Protein AF-A0A2V9YVD1-F1 (afdb_monomer_lite)

Radius of gyration: 28.42 Å; chains: 1; bounding box: 61×18×76 Å

pLDDT: mean 86.47, std 8.31, range [60.66, 96.62]

Structure (mmCIF, N/CA/C/O backbone):
data_AF-A0A2V9YVD1-F1
#
_entry.id   AF-A0A2V9YVD1-F1
#
loop_
_atom_site.group_PDB
_atom_site.id
_atom_site.type_symbol
_atom_site.label_atom_id
_atom_site.label_alt_id
_atom_site.label_comp_id
_atom_site.label_asym_id
_atom_site.label_entity_id
_atom_site.label_seq_id
_atom_site.pdbx_PDB_ins_code
_atom_site.Cartn_x
_atom_site.Cartn_y
_atom_site.Cartn_z
_atom_site.occupancy
_atom_site.B_iso_or_equiv
_atom_site.auth_seq_id
_atom_site.auth_comp_id
_atom_site.auth_asym_id
_atom_site.auth_atom_id
_atom_site.pdbx_PDB_model_num
ATOM 1 N N . MET A 1 1 ? 18.278 7.093 -22.401 1.00 60.66 1 MET A N 1
ATOM 2 C CA . MET A 1 1 ? 19.346 6.146 -22.791 1.00 60.66 1 MET A CA 1
ATOM 3 C C . MET A 1 1 ? 20.309 6.868 -23.715 1.00 60.66 1 MET A C 1
ATOM 5 O O . MET A 1 1 ? 19.854 7.721 -24.467 1.00 60.66 1 MET A O 1
ATOM 9 N N . ALA A 1 2 ? 21.600 6.564 -23.642 1.00 66.00 2 ALA A N 1
ATOM 10 C CA . ALA A 1 2 ? 22.643 7.164 -24.469 1.00 66.00 2 ALA A CA 1
ATOM 11 C C . ALA A 1 2 ? 23.580 6.077 -25.014 1.00 66.00 2 ALA A C 1
ATOM 13 O O . ALA A 1 2 ? 23.801 5.065 -24.349 1.00 66.00 2 ALA A O 1
ATOM 14 N N . LEU A 1 3 ? 24.117 6.291 -26.218 1.00 67.06 3 LEU A N 1
ATOM 15 C CA . LEU A 1 3 ? 25.175 5.470 -26.805 1.00 67.06 3 LEU A CA 1
ATOM 16 C C . LEU A 1 3 ? 26.528 6.121 -26.505 1.00 67.06 3 LEU A C 1
ATOM 18 O O . LEU A 1 3 ? 26.760 7.270 -26.876 1.00 67.06 3 LEU A O 1
ATOM 22 N N . SER A 1 4 ? 27.428 5.380 -25.868 1.00 67.50 4 SER A N 1
ATOM 23 C CA . SER A 1 4 ? 28.827 5.770 -25.727 1.00 67.50 4 SER A CA 1
ATOM 24 C C . SER A 1 4 ? 29.559 5.522 -27.043 1.00 67.50 4 SER A C 1
ATOM 26 O O . SER A 1 4 ? 29.732 4.378 -27.464 1.00 67.50 4 SER A O 1
ATOM 28 N N . THR A 1 5 ? 30.027 6.590 -27.685 1.00 64.88 5 THR A N 1
ATOM 29 C CA . THR A 1 5 ? 30.755 6.527 -28.964 1.00 64.88 5 THR A CA 1
ATOM 30 C C . THR A 1 5 ? 32.166 5.950 -28.833 1.00 64.88 5 THR A C 1
ATOM 32 O O . THR A 1 5 ? 32.754 5.563 -29.835 1.00 64.88 5 THR A O 1
ATOM 35 N N . ASN A 1 6 ? 32.697 5.846 -27.609 1.00 63.78 6 ASN A N 1
ATOM 36 C CA . ASN A 1 6 ? 34.044 5.335 -27.342 1.00 63.78 6 ASN A CA 1
ATOM 37 C C . ASN A 1 6 ? 34.062 3.861 -26.898 1.00 63.78 6 ASN A C 1
ATOM 39 O O . ASN A 1 6 ? 35.113 3.227 -26.925 1.00 63.78 6 ASN A O 1
ATOM 43 N N . THR A 1 7 ? 32.921 3.320 -26.452 1.00 69.44 7 THR A N 1
ATOM 44 C CA . THR A 1 7 ? 32.808 1.929 -25.965 1.00 69.44 7 THR A CA 1
ATOM 45 C C . THR A 1 7 ? 31.707 1.125 -26.656 1.00 69.44 7 THR A C 1
ATOM 47 O O . THR A 1 7 ? 31.572 -0.065 -26.395 1.00 69.44 7 THR A O 1
ATOM 50 N N . GLY A 1 8 ? 30.886 1.754 -27.505 1.00 68.75 8 GLY A N 1
ATOM 51 C CA . GLY A 1 8 ? 29.719 1.122 -28.132 1.00 68.75 8 GLY A CA 1
ATOM 52 C C . GLY A 1 8 ? 28.607 0.753 -27.143 1.00 68.75 8 GLY A C 1
ATOM 53 O O . GLY A 1 8 ? 27.632 0.109 -27.521 1.00 68.75 8 GLY A O 1
ATOM 54 N N . GLN A 1 9 ? 28.736 1.140 -25.870 1.00 79.56 9 GLN A N 1
ATOM 55 C CA . GLN A 1 9 ? 27.797 0.768 -24.820 1.00 79.56 9 GLN A CA 1
ATOM 56 C C . GLN A 1 9 ? 26.546 1.648 -24.873 1.00 79.56 9 GLN A C 1
ATOM 58 O O . GLN A 1 9 ? 26.642 2.874 -24.847 1.00 79.56 9 GLN A O 1
ATOM 63 N N . ILE A 1 10 ? 25.370 1.022 -24.882 1.00 78.44 10 ILE A N 1
ATOM 64 C CA . ILE A 1 10 ? 24.084 1.698 -24.689 1.00 78.44 10 ILE A CA 1
ATOM 65 C C . ILE A 1 10 ? 23.742 1.626 -23.197 1.00 78.44 10 ILE A C 1
ATOM 67 O O . ILE A 1 10 ? 23.633 0.533 -22.646 1.00 78.44 10 ILE A O 1
ATOM 71 N N . SER A 1 11 ? 23.580 2.769 -22.531 1.00 76.81 11 SER A N 1
ATOM 72 C CA . SER A 1 11 ? 23.313 2.832 -21.087 1.00 76.81 11 SER A CA 1
ATOM 73 C C . SER A 1 11 ? 22.220 3.845 -20.719 1.00 76.81 11 SER A C 1
ATOM 75 O O . SER A 1 11 ? 21.816 4.698 -21.516 1.00 76.81 11 SER A O 1
ATOM 77 N N . GLY A 1 12 ? 21.689 3.719 -19.501 1.00 74.19 12 GLY A N 1
ATOM 78 C CA . GLY A 1 12 ? 20.649 4.575 -18.926 1.00 74.19 12 GLY A CA 1
ATOM 79 C C . GLY A 1 12 ? 19.465 3.779 -18.378 1.00 74.19 12 GLY A C 1
ATOM 80 O O . GLY A 1 12 ? 19.314 2.597 -18.664 1.00 74.19 12 GLY A O 1
ATOM 81 N N . THR A 1 13 ? 18.614 4.443 -17.603 1.00 78.00 13 THR A N 1
ATOM 82 C CA . THR A 1 13 ? 17.377 3.887 -17.042 1.00 78.00 13 THR A CA 1
ATOM 83 C C . THR A 1 13 ? 16.192 4.230 -17.952 1.00 78.00 13 THR A C 1
ATOM 85 O O . THR A 1 13 ? 15.864 5.409 -18.100 1.00 78.00 13 THR A O 1
ATOM 88 N N . PRO A 1 14 ? 15.556 3.247 -18.613 1.00 72.31 14 PRO A N 1
ATOM 89 C CA . PRO A 1 14 ? 14.341 3.493 -19.378 1.00 72.31 14 PRO A CA 1
ATOM 90 C C . PRO A 1 14 ? 13.152 3.714 -18.429 1.00 72.31 14 PRO A C 1
ATOM 92 O O . PRO A 1 14 ? 12.945 2.941 -17.498 1.00 72.31 14 PRO A O 1
ATOM 95 N N . SER A 1 15 ? 12.376 4.776 -18.658 1.00 75.81 15 SER A N 1
ATOM 96 C CA . SER A 1 15 ? 11.221 5.168 -17.829 1.00 75.81 15 SER A CA 1
ATOM 97 C C . SER A 1 15 ? 9.875 4.688 -18.377 1.00 75.81 15 SER A C 1
ATOM 99 O O . SER A 1 15 ? 8.837 4.895 -17.753 1.00 75.81 15 SER A O 1
ATOM 101 N N . THR A 1 16 ? 9.863 4.072 -19.556 1.00 77.50 16 THR A N 1
ATOM 102 C CA . THR A 1 16 ? 8.642 3.634 -20.231 1.00 77.50 16 THR A CA 1
ATOM 103 C C . THR A 1 16 ? 8.854 2.230 -20.775 1.00 77.50 16 THR A C 1
ATOM 105 O O . THR A 1 16 ? 9.886 1.935 -21.376 1.00 77.50 16 THR A O 1
ATOM 108 N N . ALA A 1 17 ? 7.887 1.353 -20.515 1.00 83.69 17 ALA A N 1
ATOM 109 C CA . ALA A 1 17 ? 7.868 0.023 -21.098 1.00 83.69 17 ALA A CA 1
ATOM 110 C C . ALA A 1 17 ? 7.450 0.093 -22.565 1.00 83.69 17 ALA A C 1
ATOM 112 O O . ALA A 1 17 ? 6.592 0.888 -22.945 1.00 83.69 17 ALA A O 1
ATOM 113 N N . GLY A 1 18 ? 8.044 -0.761 -23.385 1.00 84.75 18 GLY A N 1
ATOM 114 C CA . GLY A 1 18 ? 7.785 -0.798 -24.812 1.00 84.75 18 GLY A CA 1
ATOM 115 C C . GLY A 1 18 ? 8.893 -1.495 -25.585 1.00 84.75 18 GLY A C 1
ATOM 116 O O . GLY A 1 18 ? 9.952 -1.827 -25.048 1.00 84.75 18 GLY A O 1
ATOM 117 N N . ASN A 1 19 ? 8.630 -1.703 -26.871 1.00 86.00 19 ASN A N 1
ATOM 118 C CA . ASN A 1 19 ? 9.634 -2.155 -27.822 1.00 86.00 19 ASN A CA 1
ATOM 119 C C . ASN A 1 19 ? 10.277 -0.936 -28.476 1.00 86.00 19 ASN A C 1
ATOM 121 O O . ASN A 1 19 ? 9.598 -0.137 -29.118 1.00 86.00 19 ASN A O 1
ATOM 125 N N . TYR A 1 20 ? 11.588 -0.820 -28.323 1.00 84.50 20 TYR A N 1
ATOM 126 C CA . TYR A 1 20 ? 12.388 0.253 -28.885 1.00 84.50 20 TYR A CA 1
ATOM 127 C C . TYR A 1 20 ? 13.316 -0.303 -29.953 1.00 84.50 20 TYR A C 1
ATOM 129 O O . TYR A 1 20 ? 13.993 -1.311 -29.748 1.00 84.50 20 TYR A O 1
ATOM 137 N N . THR A 1 21 ? 13.375 0.380 -31.088 1.00 84.12 21 THR A N 1
ATOM 138 C CA . THR A 1 21 ? 14.327 0.066 -32.150 1.00 84.12 21 THR A CA 1
ATOM 139 C C . THR A 1 21 ? 15.536 0.976 -31.995 1.00 84.12 21 THR A C 1
ATOM 141 O O . THR A 1 21 ? 15.408 2.197 -32.063 1.00 84.12 21 THR A O 1
ATOM 144 N N . VAL A 1 22 ? 16.714 0.396 -31.777 1.00 83.19 22 VAL A N 1
ATOM 145 C CA . VAL A 1 22 ? 17.971 1.138 -31.641 1.00 83.19 22 VAL A CA 1
ATOM 146 C C . VAL A 1 22 ? 18.801 0.939 -32.899 1.00 83.19 22 VAL A C 1
ATOM 148 O O . VAL A 1 22 ? 19.180 -0.184 -33.220 1.00 83.19 22 VAL A O 1
ATOM 151 N N . ALA A 1 23 ? 19.093 2.024 -33.613 1.00 82.69 23 ALA A N 1
ATOM 152 C CA . ALA A 1 23 ? 20.036 2.007 -34.723 1.00 82.69 23 ALA A CA 1
ATOM 153 C C . ALA A 1 23 ? 21.434 2.377 -34.215 1.00 82.69 23 ALA A C 1
ATOM 155 O O . ALA A 1 23 ? 21.612 3.431 -33.606 1.00 82.69 23 ALA A O 1
ATOM 156 N N . ALA A 1 24 ? 22.419 1.522 -34.476 1.00 80.62 24 ALA A N 1
ATOM 157 C CA . ALA A 1 24 ? 23.827 1.827 -34.266 1.00 80.62 24 ALA A CA 1
ATOM 158 C C . ALA A 1 24 ? 24.514 1.930 -35.627 1.00 80.62 24 ALA A C 1
ATOM 160 O O . ALA A 1 24 ? 24.366 1.037 -36.465 1.00 80.62 24 ALA A O 1
ATOM 161 N N . SER A 1 25 ? 25.254 3.014 -35.840 1.00 82.25 25 SER A N 1
ATOM 162 C CA . SER A 1 25 ? 26.085 3.214 -37.021 1.00 82.25 25 SER A CA 1
ATOM 163 C C . SER A 1 25 ? 27.558 3.241 -36.636 1.00 82.25 25 SER A C 1
ATOM 165 O O . SER A 1 25 ? 27.936 3.762 -35.587 1.00 82.25 25 SER A O 1
ATOM 167 N N . VAL A 1 26 ? 28.391 2.662 -37.493 1.00 82.12 26 VAL A N 1
ATOM 168 C CA . VAL A 1 26 ? 29.849 2.751 -37.422 1.00 82.12 26 VAL A CA 1
ATOM 169 C C . VAL A 1 26 ? 30.346 3.395 -38.707 1.00 82.12 26 VAL A C 1
ATOM 171 O O . VAL A 1 26 ? 29.805 3.127 -39.780 1.00 82.12 26 VAL A O 1
ATOM 174 N N . ARG A 1 27 ? 31.350 4.262 -38.591 1.00 85.88 27 ARG A N 1
ATOM 175 C CA . ARG A 1 27 ? 32.023 4.905 -39.718 1.00 85.88 27 ARG A CA 1
ATOM 176 C C . ARG A 1 27 ? 33.520 4.671 -39.582 1.00 85.88 27 ARG A C 1
ATOM 178 O O . ARG A 1 27 ? 34.051 4.872 -38.491 1.00 85.88 27 ARG A O 1
ATOM 185 N N . ASP A 1 28 ? 34.173 4.228 -40.650 1.00 82.75 28 ASP A N 1
ATOM 186 C CA . ASP A 1 28 ? 35.632 4.103 -40.667 1.00 82.75 28 ASP A CA 1
ATOM 187 C C . ASP A 1 28 ? 36.323 5.478 -40.818 1.00 82.75 28 ASP A C 1
ATOM 189 O O . ASP A 1 28 ? 35.676 6.516 -40.988 1.00 82.75 28 ASP A O 1
ATOM 193 N N . SER A 1 29 ? 37.650 5.495 -40.700 1.00 84.25 29 SER A N 1
ATOM 194 C CA . SER A 1 29 ? 38.474 6.708 -40.770 1.00 84.25 29 SER A CA 1
ATOM 195 C C . SER A 1 29 ? 39.282 6.822 -42.068 1.00 84.25 29 SER A C 1
ATOM 197 O O . SER A 1 29 ? 40.315 7.492 -42.076 1.00 84.25 29 SER A O 1
ATOM 199 N N . GLU A 1 30 ? 38.883 6.139 -43.142 1.00 85.94 30 GLU A N 1
ATOM 200 C CA . GLU A 1 30 ? 39.608 6.186 -44.416 1.00 85.94 30 GLU A CA 1
ATOM 201 C C . GLU A 1 30 ? 39.452 7.547 -45.123 1.00 85.94 30 GLU A C 1
ATOM 203 O O . GLU A 1 30 ? 38.570 8.347 -44.807 1.00 85.94 30 GLU A O 1
ATOM 208 N N . ASN A 1 31 ? 40.289 7.813 -46.137 1.00 74.38 31 ASN A N 1
ATOM 209 C CA . ASN A 1 31 ? 40.204 9.032 -46.960 1.00 74.38 31 ASN A CA 1
ATOM 210 C C . ASN A 1 31 ? 38.871 9.156 -47.730 1.00 74.38 31 ASN A C 1
ATOM 212 O O . ASN A 1 31 ? 38.545 10.226 -48.240 1.00 74.38 31 ASN A O 1
ATOM 216 N N . SER A 1 32 ? 38.104 8.069 -47.844 1.00 77.25 32 SER A N 1
ATOM 217 C CA . SER A 1 32 ? 36.743 8.031 -48.391 1.00 77.25 32 SER A CA 1
ATOM 218 C C . SER A 1 32 ? 35.866 7.176 -47.473 1.00 77.25 32 SER A C 1
ATOM 220 O O . SER A 1 32 ? 35.636 6.006 -47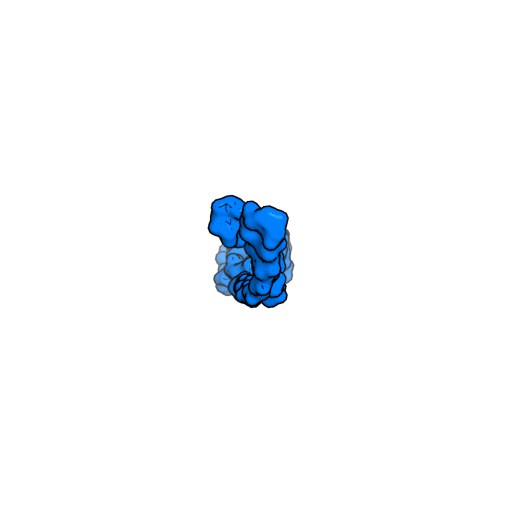.762 1.00 77.25 32 SER A O 1
ATOM 222 N N . PRO A 1 33 ? 35.421 7.730 -46.336 1.00 79.12 33 PRO A N 1
ATOM 223 C CA . PRO A 1 33 ? 34.952 6.911 -45.231 1.00 79.12 33 PRO A CA 1
ATOM 224 C C . PRO A 1 33 ? 33.567 6.316 -45.475 1.00 79.12 33 PRO A C 1
ATOM 226 O O . PRO A 1 33 ? 32.642 7.029 -45.881 1.00 79.12 33 PRO A O 1
ATOM 229 N N . VAL A 1 34 ? 33.397 5.036 -45.148 1.00 82.56 34 VAL A N 1
ATOM 230 C CA . VAL A 1 34 ? 32.132 4.307 -45.306 1.00 82.56 34 VAL A CA 1
ATOM 231 C C . VAL A 1 34 ? 31.394 4.242 -43.972 1.00 82.56 34 VAL A C 1
ATOM 233 O O . VAL A 1 34 ? 31.995 4.095 -42.911 1.00 82.56 34 VAL A O 1
ATOM 236 N N . SER A 1 35 ? 30.062 4.376 -44.007 1.00 85.06 35 SER A N 1
ATOM 237 C CA . SER A 1 35 ? 29.200 4.179 -42.834 1.00 85.06 35 SER A CA 1
ATOM 238 C C . SER A 1 35 ? 28.310 2.953 -43.010 1.00 85.06 35 SER A C 1
ATOM 240 O O . SER A 1 35 ? 27.650 2.809 -44.038 1.00 85.06 35 SER A O 1
ATOM 242 N N . VAL A 1 36 ? 28.244 2.103 -41.986 1.00 84.50 36 VAL A N 1
ATOM 243 C CA . VAL A 1 36 ? 27.345 0.944 -41.932 1.00 84.50 36 VAL A CA 1
ATOM 244 C C . VAL A 1 36 ? 26.457 1.065 -40.703 1.00 84.50 36 VAL A C 1
ATOM 246 O O . VAL A 1 36 ? 26.943 1.342 -39.609 1.00 84.50 36 VAL A O 1
ATOM 249 N N . SER A 1 37 ? 25.158 0.825 -40.877 1.00 85.25 37 SER A N 1
ATOM 250 C CA . SER A 1 37 ? 24.172 0.867 -39.794 1.00 85.25 37 SER A CA 1
ATOM 251 C C . SER A 1 37 ? 23.518 -0.493 -39.588 1.00 85.25 37 SER A C 1
ATOM 253 O O . SER A 1 37 ? 23.198 -1.192 -40.550 1.00 85.25 37 SER A O 1
ATOM 255 N N . LYS A 1 38 ? 23.257 -0.846 -38.328 1.00 86.38 38 LYS A N 1
ATOM 256 C CA . LYS A 1 38 ? 22.399 -1.972 -37.950 1.00 86.38 38 LYS A CA 1
ATOM 257 C C . LYS A 1 38 ? 21.363 -1.554 -36.922 1.00 86.38 38 LYS A C 1
ATOM 259 O O . LYS A 1 38 ? 21.611 -0.700 -36.076 1.00 86.38 38 LYS A O 1
ATOM 264 N N . THR A 1 39 ? 20.202 -2.192 -36.998 1.00 86.12 39 THR A N 1
ATOM 265 C CA . THR A 1 39 ? 19.088 -1.999 -36.071 1.00 86.12 39 THR A CA 1
ATOM 266 C C . THR A 1 39 ? 18.978 -3.170 -35.105 1.00 86.12 39 THR A C 1
ATOM 268 O O . THR A 1 39 ? 19.037 -4.326 -35.520 1.00 86.12 39 THR A O 1
ATOM 271 N N . PHE A 1 40 ? 18.749 -2.862 -33.834 1.00 85.88 40 PHE A N 1
ATOM 272 C CA . PHE A 1 40 ? 18.524 -3.808 -32.749 1.00 85.88 40 PHE A CA 1
ATOM 273 C C . PHE A 1 40 ? 17.150 -3.562 -32.130 1.00 85.88 40 PHE A C 1
ATOM 275 O O . PHE A 1 40 ? 16.728 -2.415 -31.980 1.00 85.88 40 PHE A O 1
ATOM 282 N N . SER A 1 41 ? 16.460 -4.632 -31.750 1.00 85.00 41 SER A N 1
ATOM 283 C CA . SER A 1 41 ? 15.236 -4.557 -30.954 1.00 85.00 41 SER A CA 1
ATOM 284 C C . SER A 1 41 ? 15.576 -4.637 -29.469 1.00 85.00 41 SER A C 1
ATOM 286 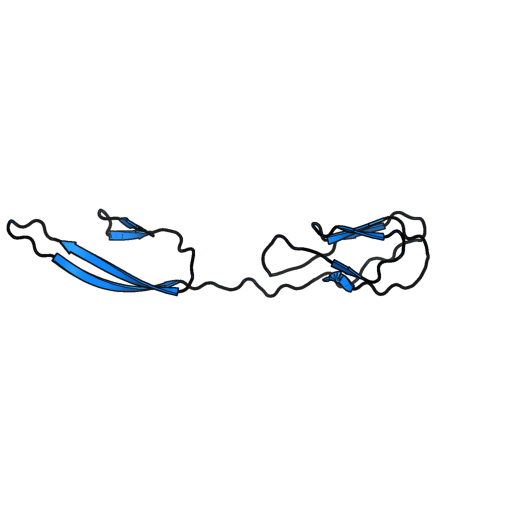O O . SER A 1 41 ? 16.220 -5.591 -29.033 1.00 85.00 41 SER A O 1
ATOM 288 N N . LEU A 1 42 ? 15.108 -3.666 -28.694 1.00 84.00 42 LEU A N 1
ATOM 289 C CA . LEU A 1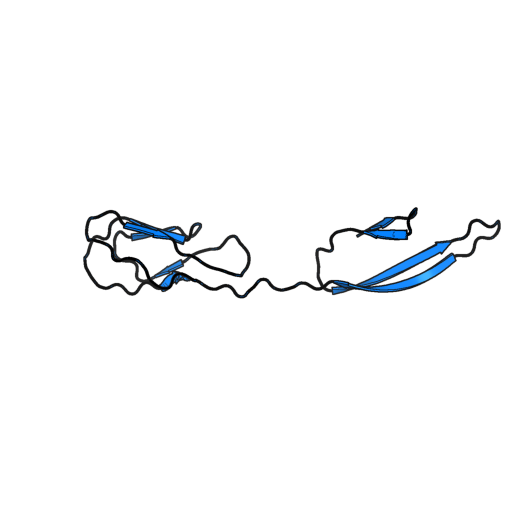 42 ? 15.220 -3.629 -27.245 1.00 84.00 42 LEU A CA 1
ATOM 290 C C . LEU A 1 42 ? 13.820 -3.625 -26.633 1.00 84.00 42 LEU A C 1
ATOM 292 O O . LEU A 1 42 ? 13.062 -2.672 -26.807 1.00 84.00 42 LEU A O 1
ATOM 296 N N . THR A 1 43 ? 13.490 -4.672 -25.887 1.00 85.62 43 THR A N 1
ATOM 297 C CA . THR A 1 43 ? 12.224 -4.758 -25.157 1.00 85.62 43 THR A CA 1
ATOM 298 C C . THR A 1 43 ? 12.431 -4.307 -23.719 1.00 85.62 43 THR A C 1
ATOM 300 O O . THR A 1 43 ? 13.196 -4.919 -22.977 1.00 85.62 43 THR A O 1
ATOM 303 N N . ILE A 1 44 ? 11.733 -3.245 -23.322 1.00 84.56 44 ILE A N 1
ATOM 304 C CA . ILE A 1 44 ? 11.645 -2.800 -21.933 1.00 84.56 44 ILE A CA 1
ATOM 305 C C . ILE A 1 44 ? 10.303 -3.258 -21.378 1.00 84.56 44 ILE A C 1
ATOM 307 O O . ILE A 1 44 ? 9.249 -2.834 -21.849 1.00 84.56 44 ILE A O 1
ATOM 311 N N . THR A 1 45 ? 10.330 -4.108 -20.359 1.00 79.12 45 THR A N 1
ATOM 312 C CA . THR A 1 45 ? 9.125 -4.565 -19.663 1.00 79.12 45 THR A CA 1
ATOM 313 C C . THR A 1 45 ? 8.900 -3.752 -18.395 1.00 79.12 45 THR A C 1
ATOM 315 O O . THR A 1 45 ? 9.838 -3.526 -17.634 1.00 79.12 45 THR A O 1
ATOM 318 N N . SER A 1 46 ? 7.652 -3.368 -18.127 1.00 76.62 46 SER A N 1
ATOM 319 C CA . SER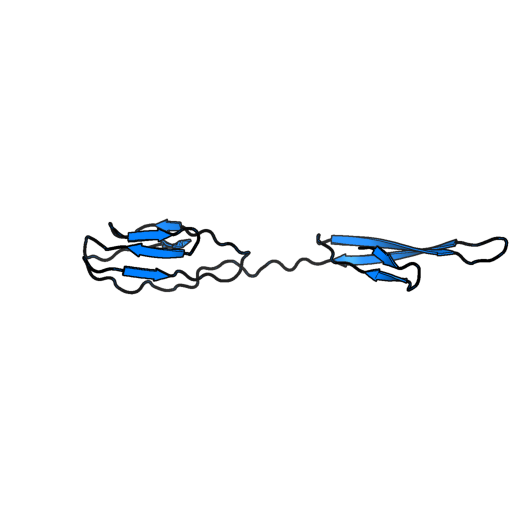 A 1 46 ? 7.230 -2.936 -16.793 1.00 76.62 46 SER A CA 1
ATOM 320 C C . SER A 1 46 ? 6.547 -4.119 -16.124 1.00 76.62 46 SER A C 1
ATOM 322 O O . SER A 1 46 ? 5.556 -4.638 -16.634 1.00 76.62 46 SER A O 1
ATOM 324 N N . THR A 1 47 ? 7.096 -4.571 -15.003 1.00 74.44 47 THR A N 1
ATOM 325 C CA . THR A 1 47 ? 6.380 -5.450 -14.079 1.00 74.44 47 THR A CA 1
ATOM 326 C C . THR A 1 47 ? 5.396 -4.601 -13.281 1.00 74.44 47 THR A C 1
ATOM 328 O O . THR A 1 47 ? 5.847 -3.674 -12.598 1.00 74.44 47 THR A O 1
ATOM 331 N N . PRO A 1 48 ? 4.082 -4.890 -13.338 1.00 73.62 48 PRO A N 1
ATOM 332 C CA . PRO A 1 48 ? 3.126 -4.247 -12.453 1.00 73.62 48 PRO A CA 1
ATOM 333 C C . PRO A 1 48 ? 3.541 -4.469 -10.992 1.00 73.62 48 PRO A C 1
ATOM 335 O O . PRO A 1 48 ? 4.068 -5.540 -10.668 1.00 73.62 48 PRO A O 1
ATOM 338 N N . PRO A 1 49 ? 3.297 -3.499 -10.099 1.00 74.69 49 PRO A N 1
ATOM 339 C CA . PRO A 1 49 ? 3.393 -3.754 -8.669 1.00 74.69 49 PRO A CA 1
ATOM 340 C C . PRO A 1 49 ? 2.452 -4.910 -8.280 1.00 74.69 49 PRO A C 1
ATOM 342 O O . PRO A 1 49 ? 1.460 -5.154 -8.977 1.00 74.69 49 PRO A O 1
ATOM 345 N N . PRO A 1 50 ? 2.726 -5.619 -7.169 1.00 81.94 50 PRO A N 1
ATOM 346 C CA . PRO A 1 50 ? 1.813 -6.641 -6.663 1.00 81.94 50 PRO A CA 1
ATOM 347 C C . PRO A 1 50 ? 0.405 -6.057 -6.481 1.00 81.94 50 PRO A C 1
ATOM 349 O O . PRO A 1 50 ? 0.268 -4.855 -6.257 1.00 81.94 50 PRO A O 1
ATOM 352 N N . ALA A 1 51 ? -0.643 -6.878 -6.548 1.00 87.31 51 ALA A N 1
ATOM 353 C CA . ALA A 1 51 ? -2.001 -6.395 -6.298 1.00 87.31 51 ALA A CA 1
ATOM 354 C C . ALA A 1 51 ? -2.102 -5.742 -4.907 1.00 87.31 51 ALA A C 1
ATOM 356 O O . ALA A 1 51 ? -1.570 -6.279 -3.935 1.00 87.31 51 ALA A O 1
ATOM 357 N N . LEU A 1 52 ? -2.762 -4.583 -4.827 1.00 90.81 52 LEU A N 1
ATOM 358 C CA . LEU A 1 52 ? -2.996 -3.887 -3.563 1.00 90.81 52 LEU A CA 1
ATOM 359 C C . LEU A 1 52 ? -3.990 -4.683 -2.710 1.00 90.81 52 LEU A C 1
ATOM 361 O O . LEU A 1 52 ? -5.068 -5.035 -3.187 1.00 90.81 52 LEU A O 1
ATOM 365 N N . SER A 1 53 ? -3.640 -4.932 -1.451 1.00 90.62 53 SER A N 1
ATOM 366 C CA . SER A 1 53 ? -4.511 -5.601 -0.486 1.00 90.62 53 SER A CA 1
ATOM 367 C C . SER A 1 53 ? -4.308 -5.046 0.916 1.00 90.62 53 SER A C 1
ATOM 369 O O . SER A 1 53 ? -3.174 -4.888 1.368 1.00 90.62 53 SER A O 1
ATOM 371 N N . VAL A 1 54 ? -5.404 -4.843 1.646 1.00 92.06 54 VAL A N 1
ATOM 372 C CA . VAL A 1 54 ? -5.361 -4.650 3.102 1.00 92.06 54 VAL A CA 1
ATOM 373 C C . VAL A 1 54 ? -5.034 -5.999 3.746 1.00 92.06 54 VAL A C 1
ATOM 375 O O . VAL A 1 54 ? -5.628 -7.017 3.396 1.00 92.06 54 VAL A O 1
ATOM 378 N N . THR A 1 55 ? -4.055 -6.028 4.646 1.00 92.00 55 THR A N 1
ATOM 379 C CA . THR A 1 55 ? -3.592 -7.242 5.337 1.00 92.00 55 THR A CA 1
ATOM 380 C C . THR A 1 55 ? -4.064 -7.316 6.787 1.00 92.00 55 THR A C 1
ATOM 382 O O . THR A 1 55 ? -3.982 -8.376 7.407 1.00 92.00 55 THR A O 1
ATOM 385 N N . THR A 1 56 ? -4.592 -6.221 7.340 1.00 89.31 56 THR A N 1
ATOM 386 C CA . THR A 1 56 ? -5.217 -6.220 8.667 1.00 89.31 56 THR A CA 1
ATOM 387 C C . THR A 1 56 ? -6.480 -7.079 8.662 1.00 89.31 56 THR A C 1
ATOM 389 O O . THR A 1 56 ? -7.490 -6.703 8.078 1.00 89.31 56 THR A O 1
ATOM 392 N N . ALA A 1 57 ? -6.433 -8.224 9.346 1.00 86.25 57 ALA A N 1
ATOM 393 C CA . ALA A 1 57 ? -7.555 -9.163 9.407 1.00 86.25 57 ALA A CA 1
ATOM 394 C C . ALA A 1 57 ? -8.649 -8.750 10.408 1.00 86.25 57 ALA A C 1
ATOM 396 O O . ALA A 1 57 ? -9.827 -9.025 10.196 1.00 86.25 57 ALA A O 1
ATOM 397 N N . SER A 1 58 ? -8.268 -8.109 11.515 1.00 87.75 58 SER A N 1
ATOM 398 C CA . SER A 1 58 ? -9.190 -7.707 12.580 1.00 87.75 58 SER A CA 1
ATOM 399 C C . SER A 1 58 ? -8.626 -6.550 13.392 1.00 87.75 58 SER A C 1
ATOM 401 O O . SER A 1 58 ? -7.410 -6.450 13.568 1.00 87.75 58 SER A O 1
ATOM 403 N N . LEU A 1 59 ? -9.510 -5.726 13.950 1.00 89.19 59 LEU A N 1
ATOM 404 C CA . LEU A 1 59 ? -9.138 -4.667 14.883 1.00 89.19 59 LEU A CA 1
ATOM 405 C C . LEU A 1 59 ? -9.186 -5.185 16.332 1.00 89.19 59 LEU A C 1
ATOM 407 O O . LEU A 1 59 ? -10.114 -5.922 16.676 1.00 89.19 59 LEU A O 1
ATOM 411 N N . PRO A 1 60 ? -8.228 -4.806 17.197 1.00 91.62 60 PRO A N 1
ATOM 412 C CA . PRO A 1 60 ? -8.296 -5.108 18.624 1.00 91.62 60 PRO A CA 1
ATOM 413 C C . PRO A 1 60 ? -9.572 -4.547 19.259 1.00 91.62 60 PRO A C 1
ATOM 415 O O . PRO A 1 60 ? -10.042 -3.479 18.861 1.00 91.62 60 PRO A O 1
ATOM 418 N N . ALA A 1 61 ? -10.100 -5.223 20.280 1.00 90.50 61 ALA A N 1
ATOM 419 C CA . ALA A 1 61 ? -11.216 -4.693 21.057 1.00 90.50 61 ALA A CA 1
ATOM 420 C C . ALA A 1 61 ? -10.807 -3.396 21.778 1.00 90.50 61 ALA A C 1
ATOM 422 O O . ALA A 1 61 ? -9.712 -3.301 22.333 1.00 90.50 61 ALA A O 1
ATOM 423 N N . GLY A 1 62 ? -11.691 -2.400 21.759 1.00 89.56 62 GLY A N 1
ATOM 424 C CA . GLY A 1 62 ? -11.534 -1.153 22.503 1.00 89.56 62 GLY A CA 1
ATOM 425 C C . GLY A 1 62 ? -12.423 -1.122 23.743 1.00 89.56 62 GLY A C 1
ATOM 426 O O . GLY A 1 62 ? -13.484 -1.745 23.772 1.00 89.56 62 GLY A O 1
ATOM 427 N N . THR A 1 63 ? -12.010 -0.356 24.749 1.00 91.25 63 THR A N 1
ATOM 428 C CA . THR A 1 63 ? -12.799 -0.119 25.964 1.00 91.25 63 THR A CA 1
ATOM 429 C C . THR A 1 63 ? -13.443 1.258 25.892 1.00 91.25 63 THR A C 1
ATOM 431 O O . THR A 1 63 ? -12.776 2.243 25.573 1.00 91.25 63 THR A O 1
ATOM 434 N N . GLN A 1 64 ? -14.736 1.344 26.209 1.00 93.56 64 GLN A N 1
ATOM 435 C CA . GLN A 1 64 ? -15.455 2.617 26.275 1.00 93.56 64 GLN A CA 1
ATOM 436 C C . GLN A 1 64 ? -14.733 3.611 27.197 1.00 93.56 64 GLN A C 1
ATOM 438 O O . GLN A 1 64 ? -14.299 3.255 28.292 1.00 93.56 64 GLN A O 1
ATOM 443 N N . GLY A 1 65 ? -14.603 4.861 26.748 1.00 92.69 65 GLY A N 1
ATOM 444 C CA . GLY A 1 65 ? -13.976 5.937 27.521 1.00 92.69 65 GLY A CA 1
ATOM 445 C C . GLY A 1 65 ? -12.455 5.818 27.686 1.00 92.69 65 GLY A C 1
ATOM 446 O O . GLY A 1 65 ? -11.848 6.714 28.265 1.00 92.69 65 GLY A O 1
ATOM 447 N N . SER A 1 66 ? -11.828 4.758 27.166 1.00 94.44 66 SER A N 1
ATOM 448 C CA . SER A 1 66 ? -10.372 4.575 27.176 1.00 94.44 66 SER A CA 1
ATOM 449 C C . SER A 1 66 ? -9.762 4.967 25.835 1.00 94.44 66 SER A C 1
ATOM 451 O O . SER A 1 66 ? -10.401 4.828 24.793 1.00 94.44 66 SER A O 1
ATOM 453 N N . SER A 1 67 ? -8.515 5.437 25.842 1.00 94.69 67 SER A N 1
ATOM 454 C CA . SER A 1 67 ? -7.807 5.715 24.596 1.00 94.69 67 SER A CA 1
ATOM 455 C C . SER A 1 67 ? -7.629 4.433 23.780 1.00 94.69 67 SER A C 1
ATOM 457 O O . SER A 1 67 ? -7.261 3.376 24.293 1.00 94.69 67 SER A O 1
ATOM 459 N N . TYR A 1 68 ? -7.895 4.541 22.486 1.00 95.44 68 TYR A N 1
ATOM 460 C CA . TYR A 1 68 ? -7.744 3.480 21.508 1.00 95.44 68 TYR A CA 1
ATOM 461 C C . TYR A 1 68 ? -6.835 3.965 20.381 1.00 95.44 68 TYR A C 1
ATOM 463 O O . TYR A 1 68 ? -6.962 5.098 19.914 1.00 95.44 68 TYR A O 1
ATOM 471 N N . SER A 1 69 ? -5.906 3.114 19.951 1.00 95.44 69 SER A N 1
ATOM 472 C CA . SER A 1 69 ? -5.001 3.390 18.836 1.00 95.44 69 SER A CA 1
ATOM 473 C C . SER A 1 69 ? -4.599 2.080 18.174 1.00 95.44 69 SER A C 1
ATOM 475 O O . SER A 1 69 ? -4.097 1.170 18.834 1.00 95.44 69 SER A O 1
ATOM 477 N N . THR A 1 70 ? -4.834 1.970 16.872 1.00 94.56 70 THR A N 1
ATOM 478 C CA . THR A 1 70 ? -4.454 0.808 16.069 1.00 94.56 70 THR A CA 1
ATOM 479 C C . THR A 1 70 ? -4.090 1.237 14.651 1.00 94.56 70 THR A C 1
ATOM 481 O O . THR A 1 70 ? -4.574 2.256 14.160 1.00 94.56 70 THR A O 1
ATOM 484 N N . GLY A 1 71 ? -3.203 0.489 14.001 1.00 94.00 71 GLY A N 1
ATOM 485 C CA . GLY A 1 71 ? -2.745 0.766 12.642 1.00 94.00 71 GLY A CA 1
ATOM 486 C C . GLY A 1 71 ? -3.288 -0.253 11.650 1.00 94.00 71 GLY A C 1
ATOM 487 O O . GLY A 1 71 ? -3.303 -1.453 11.927 1.00 94.00 71 GLY A O 1
ATOM 488 N N . LEU A 1 72 ? -3.700 0.227 10.481 1.00 94.50 72 LEU A N 1
ATOM 489 C CA . LEU A 1 72 ? -3.989 -0.610 9.327 1.00 94.50 72 LEU A CA 1
ATOM 490 C C . LEU A 1 72 ? -2.699 -0.918 8.556 1.00 94.50 72 LEU A C 1
ATOM 492 O O . LEU A 1 72 ? -1.779 -0.104 8.488 1.00 94.50 72 LEU A O 1
ATOM 496 N N . ALA A 1 73 ? -2.640 -2.107 7.969 1.00 92.50 73 ALA A N 1
ATOM 497 C CA . ALA A 1 73 ? -1.533 -2.584 7.160 1.00 92.50 73 ALA A CA 1
ATOM 498 C C . ALA A 1 73 ? -2.047 -2.987 5.776 1.00 92.50 73 ALA A C 1
ATOM 500 O O . ALA A 1 73 ? -3.112 -3.594 5.649 1.00 92.50 73 ALA A O 1
ATOM 501 N N . ALA A 1 74 ? -1.295 -2.622 4.739 1.00 93.44 74 ALA A N 1
ATOM 502 C CA . ALA A 1 74 ? -1.552 -2.993 3.353 1.00 93.44 74 ALA A CA 1
ATOM 503 C C . ALA A 1 74 ? -0.255 -3.445 2.675 1.00 93.44 74 ALA A C 1
ATOM 505 O O . ALA A 1 74 ? 0.844 -3.037 3.062 1.00 93.44 74 ALA A O 1
ATOM 506 N N . SER A 1 75 ? -0.393 -4.287 1.658 1.00 90.25 75 SER A N 1
ATOM 507 C CA . SER A 1 75 ? 0.697 -4.798 0.832 1.00 90.25 75 SER A CA 1
ATOM 508 C C . SER A 1 75 ? 0.382 -4.633 -0.657 1.00 90.25 75 SER A C 1
ATOM 510 O O . SER A 1 75 ? -0.777 -4.501 -1.049 1.00 90.25 75 SER A O 1
ATOM 512 N N . GLY A 1 76 ? 1.429 -4.641 -1.486 1.00 89.06 76 GLY A N 1
ATOM 513 C CA . GLY A 1 76 ? 1.311 -4.420 -2.929 1.00 89.06 76 GLY A CA 1
ATOM 514 C C . GLY A 1 76 ? 1.008 -2.968 -3.302 1.00 89.06 76 GLY A C 1
ATOM 515 O O . GLY A 1 76 ? 1.139 -2.060 -2.495 1.00 89.06 76 GLY A O 1
ATOM 516 N N . GLY A 1 77 ? 0.629 -2.730 -4.551 1.00 87.19 77 GLY A N 1
ATOM 517 C CA . GLY A 1 77 ? 0.371 -1.395 -5.073 1.00 87.19 77 GLY A CA 1
ATOM 518 C C . GLY A 1 77 ? 1.610 -0.495 -5.094 1.00 87.19 77 GLY A C 1
ATOM 519 O O . GLY A 1 77 ? 2.754 -0.952 -5.088 1.00 87.19 77 GLY A O 1
ATOM 520 N N . ILE A 1 78 ? 1.358 0.810 -5.167 1.00 85.50 78 ILE A N 1
ATOM 521 C CA . ILE A 1 78 ? 2.386 1.851 -5.194 1.00 85.50 78 ILE A CA 1
ATOM 522 C C . ILE A 1 78 ? 2.100 2.810 -4.048 1.00 85.50 78 ILE A C 1
ATOM 524 O O . ILE A 1 78 ? 0.979 3.288 -3.895 1.00 85.50 78 ILE A O 1
ATOM 528 N N . THR A 1 79 ? 3.119 3.089 -3.245 1.00 86.00 79 THR A N 1
ATOM 529 C CA . THR A 1 79 ? 3.048 4.066 -2.157 1.00 86.00 79 THR A CA 1
ATOM 530 C C . THR A 1 79 ? 3.160 5.500 -2.686 1.00 86.00 79 THR A C 1
ATOM 532 O O . THR A 1 79 ? 3.873 5.716 -3.670 1.00 86.00 79 THR A O 1
ATOM 535 N N . PRO A 1 80 ? 2.581 6.501 -1.999 1.00 89.88 80 PRO A N 1
ATOM 536 C CA . PRO A 1 80 ? 1.899 6.418 -0.700 1.00 89.88 80 PRO A CA 1
ATOM 537 C C . PRO A 1 80 ? 0.459 5.885 -0.792 1.00 89.88 80 PRO A C 1
ATOM 539 O O . PRO A 1 80 ? -0.239 6.142 -1.769 1.00 89.88 80 PRO A O 1
ATOM 542 N N . TYR A 1 81 ? 0.008 5.163 0.240 1.00 92.81 81 TYR A N 1
ATOM 543 C CA . TYR A 1 81 ? -1.381 4.698 0.336 1.00 92.81 81 TYR A CA 1
ATOM 544 C C . TYR A 1 81 ? -2.304 5.802 0.856 1.00 92.81 81 TYR A C 1
ATOM 546 O O . TYR A 1 81 ? -1.894 6.634 1.666 1.00 92.81 81 TYR A O 1
ATOM 554 N N . SER A 1 82 ? -3.562 5.768 0.419 1.00 93.56 82 SER A N 1
ATOM 555 C CA . SER A 1 82 ? -4.640 6.585 0.968 1.00 93.56 82 SER A CA 1
ATOM 556 C C . SER A 1 82 ? -5.691 5.663 1.559 1.00 93.56 82 SER A C 1
ATOM 558 O O . SER A 1 82 ? -6.164 4.761 0.876 1.00 93.56 82 SER A O 1
ATOM 560 N N . TRP A 1 83 ? -6.014 5.886 2.826 1.00 95.06 83 TRP A N 1
ATOM 561 C CA . TRP A 1 83 ? -6.903 5.034 3.597 1.00 95.06 83 TRP A CA 1
ATOM 562 C C . TRP A 1 83 ? -8.269 5.679 3.788 1.00 95.06 83 TRP A C 1
ATOM 564 O O . TRP A 1 83 ? -8.373 6.868 4.103 1.00 95.06 83 TRP A O 1
ATOM 574 N N . SER A 1 84 ? -9.310 4.860 3.702 1.00 94.12 84 SER A N 1
AT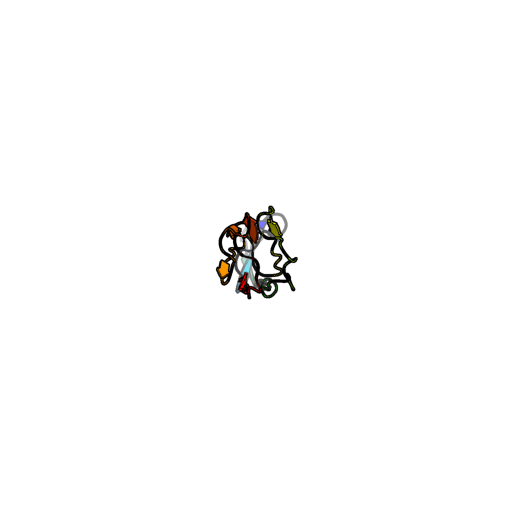OM 575 C CA . SER A 1 84 ? -10.666 5.196 4.119 1.00 94.12 84 SER A CA 1
ATOM 576 C C . SER A 1 84 ? -11.210 4.126 5.062 1.00 94.12 84 SER A C 1
ATOM 578 O O . SER A 1 84 ? -10.854 2.953 4.961 1.00 94.12 84 SER A O 1
ATOM 580 N N . ALA A 1 85 ? -12.066 4.528 6.001 1.00 94.38 85 ALA A N 1
ATOM 581 C CA . ALA A 1 85 ? -12.769 3.604 6.880 1.00 94.38 85 ALA A CA 1
ATOM 582 C C . ALA A 1 85 ? -14.211 4.053 7.106 1.00 94.38 85 ALA A C 1
ATOM 584 O O . ALA A 1 85 ? -14.501 5.239 7.254 1.00 94.38 85 ALA A O 1
ATOM 585 N N . THR A 1 86 ? -15.113 3.080 7.178 1.00 94.50 86 THR A N 1
ATOM 586 C CA . THR A 1 86 ? -16.536 3.270 7.481 1.00 94.50 86 THR A CA 1
ATOM 587 C C . THR A 1 86 ? -16.949 2.383 8.652 1.00 94.50 86 THR A C 1
ATOM 589 O O . THR A 1 86 ? -16.282 1.392 8.947 1.00 94.50 86 THR A O 1
ATOM 592 N N . GLY A 1 87 ? -18.026 2.753 9.352 1.00 92.75 87 GLY A N 1
ATOM 593 C CA . GLY A 1 87 ? -18.530 1.995 10.506 1.00 92.75 87 GLY A CA 1
ATOM 594 C C . GLY A 1 87 ? -17.725 2.175 11.798 1.00 92.75 87 GLY A C 1
ATOM 595 O O . GLY A 1 87 ? -17.881 1.388 12.730 1.00 92.75 87 GLY A O 1
ATOM 596 N N . LEU A 1 88 ? -16.865 3.198 11.872 1.00 91.88 88 LEU A N 1
ATOM 597 C CA . LEU A 1 88 ? -16.132 3.527 13.094 1.00 91.88 88 LEU A CA 1
ATOM 598 C C . LEU A 1 88 ? -17.095 3.983 14.215 1.00 91.88 88 LEU A C 1
ATOM 600 O O . LEU A 1 88 ? -17.972 4.812 13.956 1.00 91.88 88 LEU A O 1
ATOM 604 N N . PRO A 1 89 ? -16.923 3.488 15.457 1.00 92.81 89 PRO A N 1
ATOM 605 C CA . PRO A 1 89 ? -17.619 4.004 16.633 1.00 92.81 89 PRO A CA 1
ATOM 606 C C . PRO A 1 89 ? -17.424 5.514 16.805 1.00 92.81 89 PRO A C 1
ATOM 608 O O . PRO A 1 89 ? -16.358 6.056 16.499 1.00 92.81 89 PRO A O 1
ATOM 611 N N . ALA A 1 90 ? -18.417 6.187 17.389 1.00 93.69 90 ALA A N 1
ATOM 612 C CA . ALA A 1 90 ? -18.294 7.597 17.740 1.00 93.69 90 ALA A CA 1
ATOM 613 C C . ALA A 1 90 ? -17.084 7.834 18.663 1.00 93.69 90 ALA A C 1
ATOM 615 O O . ALA A 1 90 ? -16.865 7.103 19.631 1.00 93.69 90 ALA A O 1
ATOM 616 N N . GLY A 1 91 ? -16.297 8.864 18.344 1.00 92.81 91 GLY A N 1
ATOM 617 C CA . GLY A 1 91 ? -15.061 9.200 19.054 1.00 92.81 91 GLY A CA 1
ATOM 618 C C . GLY A 1 91 ? -13.800 8.514 18.517 1.00 92.81 91 GLY A C 1
ATOM 619 O O . GLY A 1 91 ? -12.712 8.851 18.978 1.00 92.81 91 GLY A O 1
ATOM 620 N N . LEU A 1 92 ? -13.915 7.617 17.528 1.00 94.75 92 LEU A N 1
ATOM 621 C CA . LEU A 1 92 ? -12.784 7.126 16.736 1.00 94.75 92 LEU A CA 1
ATOM 622 C C . LEU A 1 92 ? -12.712 7.824 15.377 1.00 94.75 92 LEU A C 1
ATOM 624 O O . LEU A 1 92 ? -13.725 8.169 14.774 1.00 94.75 92 LEU A O 1
ATOM 628 N N . SER A 1 93 ? -11.491 7.999 14.881 1.00 95.38 93 SER A N 1
ATOM 629 C CA . SER A 1 93 ? -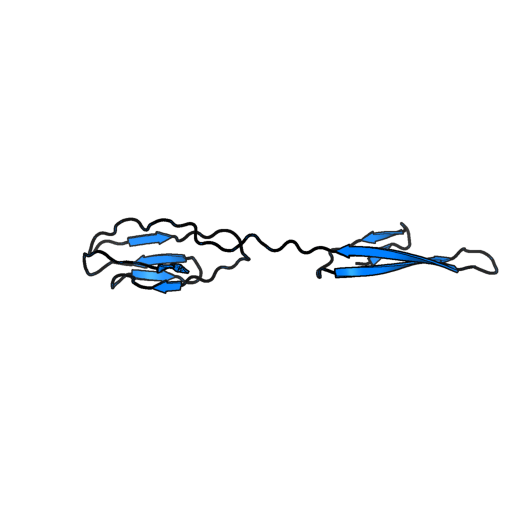11.208 8.595 13.576 1.00 95.38 93 SER A CA 1
ATOM 630 C C . SER A 1 93 ? -10.056 7.865 12.892 1.00 95.38 93 SER A C 1
ATOM 632 O O . SER A 1 93 ? -9.190 7.313 13.569 1.00 95.38 93 SER A O 1
ATOM 634 N N . LEU A 1 94 ? -10.056 7.856 11.558 1.00 96.62 94 LEU A N 1
ATOM 635 C CA . LEU A 1 94 ? -8.968 7.326 10.739 1.00 96.62 94 LEU A CA 1
ATOM 636 C C . LEU A 1 94 ? -8.101 8.474 10.215 1.00 96.62 94 LEU A C 1
ATOM 638 O O . LEU A 1 94 ? -8.611 9.436 9.642 1.00 96.62 94 LEU A O 1
ATOM 642 N N . ASN A 1 95 ? -6.786 8.326 10.320 1.00 96.44 95 ASN A N 1
ATOM 643 C CA . ASN A 1 95 ? -5.830 9.129 9.574 1.00 96.44 95 ASN A CA 1
ATOM 644 C C . ASN A 1 95 ? -5.627 8.522 8.175 1.00 96.44 95 ASN A C 1
ATOM 646 O O . ASN A 1 95 ? -5.021 7.459 8.034 1.00 96.44 95 ASN A O 1
ATOM 650 N N . SER A 1 96 ? -6.109 9.213 7.141 1.00 94.19 96 SER A N 1
ATOM 651 C CA . SER A 1 96 ? -6.074 8.733 5.753 1.00 94.19 96 SER A CA 1
ATOM 652 C C . SER A 1 96 ? -4.667 8.603 5.160 1.00 94.19 96 SER A C 1
ATOM 654 O O . SER A 1 96 ? -4.492 7.880 4.184 1.00 94.19 96 SER A O 1
ATOM 656 N N . GLY A 1 97 ? -3.659 9.271 5.729 1.00 93.19 97 GLY A N 1
ATOM 657 C CA . GLY A 1 97 ? -2.273 9.201 5.255 1.00 93.19 97 GLY A CA 1
ATOM 658 C C . GLY A 1 97 ? -1.448 8.094 5.913 1.00 93.19 97 GLY A C 1
ATOM 659 O O . GLY A 1 97 ? -0.498 7.600 5.312 1.00 93.19 97 GLY A O 1
ATOM 660 N N . THR A 1 98 ? -1.795 7.692 7.138 1.00 92.50 98 THR A N 1
ATOM 661 C CA . THR A 1 98 ? -1.035 6.681 7.899 1.00 92.50 98 THR A CA 1
ATOM 662 C C . THR A 1 98 ? -1.787 5.372 8.107 1.00 92.50 98 THR A C 1
ATOM 664 O O . THR A 1 98 ? -1.171 4.384 8.494 1.00 92.50 98 THR A O 1
ATOM 667 N N . GLY A 1 99 ? -3.103 5.348 7.882 1.00 93.50 99 GLY A N 1
ATOM 668 C CA . GLY A 1 99 ? -3.942 4.191 8.191 1.00 93.50 99 GLY A CA 1
ATOM 669 C C . GLY A 1 99 ? -4.177 3.999 9.692 1.00 93.50 99 GLY A C 1
ATOM 670 O O . GLY A 1 99 ? -4.602 2.928 10.114 1.00 93.50 99 GLY A O 1
ATOM 671 N N . GLN A 1 100 ? -3.877 5.000 10.526 1.00 96.19 100 GLN A N 1
ATOM 672 C CA . GLN A 1 100 ? -4.053 4.899 11.975 1.00 96.19 100 GLN A CA 1
ATOM 673 C C . GLN A 1 100 ? -5.491 5.229 12.378 1.00 96.19 100 GLN A C 1
ATOM 675 O O . GLN A 1 100 ? -5.975 6.323 12.098 1.00 96.19 100 GLN A O 1
ATOM 680 N N . ILE A 1 101 ? -6.150 4.311 13.081 1.00 96.12 101 ILE A N 1
ATOM 681 C CA . ILE A 1 101 ? -7.429 4.554 13.749 1.00 96.12 101 ILE A CA 1
ATOM 682 C C . ILE A 1 101 ? -7.133 4.904 15.203 1.00 96.12 101 ILE A C 1
ATOM 684 O O . ILE A 1 101 ? -6.543 4.101 15.926 1.00 96.12 101 ILE A O 1
ATOM 688 N N . ALA A 1 102 ? -7.548 6.088 15.641 1.00 96.44 102 ALA A N 1
ATOM 689 C CA . ALA A 1 102 ? -7.317 6.548 17.002 1.00 96.44 102 ALA A CA 1
ATOM 690 C C . ALA A 1 102 ? -8.481 7.378 17.547 1.00 96.44 102 ALA A C 1
ATOM 692 O O . ALA A 1 102 ? -9.268 7.963 16.795 1.00 96.44 102 ALA A O 1
ATOM 693 N N . GLY A 1 103 ? -8.567 7.428 18.874 1.00 95.44 103 GLY A N 1
ATOM 694 C CA . GLY A 1 103 ? -9.523 8.250 19.605 1.00 95.44 103 GLY A CA 1
ATOM 695 C C . GLY A 1 103 ? -10.013 7.570 20.877 1.00 95.44 103 GLY A C 1
ATOM 696 O O . GLY A 1 103 ? -9.351 6.681 21.409 1.00 95.44 103 GLY A O 1
ATOM 697 N N . THR A 1 104 ? -11.184 7.981 21.348 1.00 95.69 104 THR A N 1
ATOM 698 C CA . THR A 1 104 ? -11.808 7.443 22.560 1.00 95.69 104 THR A CA 1
ATOM 699 C C . THR A 1 104 ? -13.244 7.048 22.225 1.00 95.69 104 THR A C 1
ATOM 701 O O . THR A 1 104 ? -14.071 7.937 22.019 1.00 95.69 104 THR A O 1
ATOM 704 N N . PRO A 1 105 ? -13.574 5.746 22.149 1.00 93.00 105 PRO A N 1
ATOM 705 C CA . PRO A 1 105 ? -14.917 5.312 21.804 1.00 93.00 105 PRO A CA 1
ATOM 706 C C . PRO A 1 105 ? -15.893 5.695 22.922 1.00 93.00 105 PRO A C 1
ATOM 708 O O . PRO A 1 105 ? -15.684 5.368 24.094 1.00 93.00 105 PRO A O 1
ATOM 711 N N . SER A 1 106 ? -16.970 6.394 22.567 1.00 92.00 106 SER A N 1
ATOM 712 C CA . SER A 1 106 ? -17.948 6.912 23.533 1.00 92.00 106 SER A CA 1
ATOM 713 C C . SER A 1 106 ? -19.033 5.903 23.914 1.00 92.00 106 SER A C 1
ATOM 715 O O . SER A 1 106 ? -19.651 6.035 24.972 1.00 92.00 106 SER A O 1
ATOM 717 N N . THR A 1 107 ? -19.251 4.873 23.093 1.00 90.75 107 THR A N 1
ATOM 718 C CA . THR A 1 107 ? -20.332 3.895 23.269 1.00 90.75 107 THR A CA 1
ATOM 719 C C . THR A 1 107 ? -19.811 2.474 23.089 1.00 90.75 107 THR A C 1
ATOM 721 O O . THR A 1 107 ? -19.287 2.130 22.028 1.00 90.75 107 THR A O 1
ATOM 724 N N . ALA A 1 108 ? -19.982 1.639 24.117 1.00 90.75 108 ALA A N 1
ATOM 725 C CA . ALA A 1 108 ? -19.704 0.209 24.032 1.00 90.75 108 ALA A CA 1
ATOM 726 C C . ALA A 1 108 ? -20.673 -0.477 23.055 1.00 90.75 108 ALA A C 1
ATOM 728 O O . ALA A 1 108 ? -21.867 -0.181 23.045 1.00 90.75 108 ALA A O 1
ATOM 729 N N . GLY A 1 109 ? -20.163 -1.397 22.241 1.00 90.12 109 GLY A N 1
ATOM 730 C CA . GLY A 1 109 ? -20.966 -2.137 21.274 1.00 90.12 109 GLY A CA 1
ATOM 731 C C . GLY A 1 109 ? -20.113 -2.871 20.247 1.00 90.12 109 GLY A C 1
ATOM 732 O O . GLY A 1 109 ? -18.888 -2.732 20.218 1.00 90.12 109 GLY A O 1
ATOM 733 N N . ASN A 1 110 ? -20.777 -3.647 19.396 1.00 91.81 110 ASN A N 1
ATOM 734 C CA . ASN A 1 110 ? -20.157 -4.328 18.269 1.00 91.81 110 ASN A CA 1
ATOM 735 C C . ASN A 1 110 ? -20.278 -3.438 17.031 1.00 91.81 110 ASN A C 1
ATOM 737 O O . ASN A 1 110 ? -21.385 -3.098 16.619 1.00 91.81 110 ASN A O 1
ATOM 741 N N . TYR A 1 111 ? -19.141 -3.089 16.435 1.00 90.94 111 TYR A N 1
ATOM 742 C CA . TYR A 1 111 ? -19.082 -2.236 15.252 1.00 90.94 111 TYR A CA 1
ATOM 743 C C . TYR A 1 111 ? -18.407 -2.985 14.110 1.00 90.94 111 TYR A C 1
ATOM 745 O O . TYR A 1 111 ? -17.318 -3.535 14.275 1.00 90.94 111 TYR A O 1
ATOM 753 N N . THR A 1 112 ? -19.051 -2.996 12.947 1.00 92.25 112 THR A N 1
ATOM 754 C CA . THR A 1 112 ? -18.463 -3.527 11.716 1.00 92.25 112 THR A CA 1
ATOM 755 C C . THR A 1 112 ? -17.713 -2.403 11.018 1.00 92.25 112 THR A C 1
ATOM 757 O O . THR A 1 112 ? -18.325 -1.535 10.401 1.00 92.25 112 THR A O 1
ATOM 760 N N . VAL A 1 113 ? -16.384 -2.419 11.126 1.00 91.88 113 VAL A N 1
ATOM 761 C CA . VAL A 1 113 ? -15.510 -1.444 10.467 1.00 91.88 113 VAL A CA 1
ATOM 762 C C . VAL A 1 113 ? -15.041 -2.007 9.131 1.00 91.88 113 VAL A C 1
ATOM 764 O O . VAL A 1 113 ? -14.507 -3.113 9.084 1.00 91.88 113 VAL A O 1
ATOM 767 N N . THR A 1 114 ? -15.213 -1.241 8.055 1.00 91.62 114 THR A N 1
ATOM 768 C CA . THR A 1 114 ? -14.676 -1.579 6.727 1.00 91.62 114 THR A CA 1
ATOM 769 C C . THR A 1 114 ? -13.597 -0.575 6.363 1.00 91.62 114 THR A C 1
ATOM 771 O O . THR A 1 114 ? -13.886 0.620 6.349 1.00 91.62 114 THR A O 1
ATOM 774 N N . ALA A 1 115 ? -12.386 -1.051 6.071 1.00 91.00 115 ALA A N 1
ATOM 775 C CA . ALA A 1 115 ? -11.263 -0.232 5.624 1.00 91.00 115 ALA A CA 1
ATOM 776 C C . ALA A 1 115 ? -10.885 -0.554 4.172 1.00 91.00 115 ALA A C 1
ATOM 778 O O . ALA A 1 115 ? -10.954 -1.714 3.763 1.00 91.00 115 ALA A O 1
ATOM 779 N N . SER A 1 116 ? -10.484 0.469 3.419 1.00 88.25 116 SER A N 1
ATOM 780 C CA . SER A 1 116 ? -10.107 0.393 2.000 1.00 88.25 116 SER A CA 1
ATOM 781 C C . SER A 1 116 ? -8.961 1.333 1.673 1.00 88.25 116 SER A C 1
ATOM 783 O O . SER A 1 116 ? -8.981 2.448 2.251 1.00 88.25 116 SER A O 1
#

Secondary structure (DSSP, 8-state):
-EE-TTT--EES---S-EEEEEEEEEE--SSS--EEEEEEEEEEPPPPPPPPEE----PPPPPTTS-EEEE--EESS-SSP---EESPPTTEEEETTTTEEEE---S-S----EE-

Sequence (116 aa):
MALSTNTGQISGTPSTAGNYTVAASVRDSENSPVSVSKTFSLTITSTPPPALSVTTASLPAGTQGSSYSTGLAASGGITPYSWSATGLPAGLSLNSGTGQIAGTPSTAGNYTVTAS

Foldseek 3Di:
DDQDPVPRDDDDDDPDFDKDKDKDKDWDDDPDIDIDIDIDIDGGDDDAKPDKDWPPPDDDDDDAQDKDKDATDIGIDDDDFFKDKPQDAPQWDADRRGRMIIGHHHDDDDTDMDMD